Protein AF-A0A7X9DFN6-F1 (afdb_monomer)

Secondary structure (DSSP, 8-state):
-PPPPP--HHHHHHHHHHHHT-SS-----------TTSSHHHHHHHHHHHTT-EEEEE-GGG--HHHHH-EEEEETTTTEEEEEPPTTSPPSSPPTT-S-EEEEE-

Sequence (106 aa):
MKRPVEVSTIELIEILDRYLQTEGAINYAIKIVGYPGVGKSAIVEQVAKKHNYYYIDTRLAFKENVDLGGYPVPDNNLKRMIYFRPRFIPPETVPEGYNGILWFLD

Foldseek 3Di:
DDDDDDDDLVVVLVVLLCVLPDPDPDDDDDDDDDDPPPCPVVSLVVSCVVQQAAEQEAACVPDDPVLQQADWDADPVVRDIDGDHHPSPDDPDGDPPGSYHDRHYD

Mean predicted aligned error: 4.92 Å

pLDDT: mean 90.51, std 6.52, range [65.75, 97.81]

Radius of gyration: 17.15 Å; Cα contacts (8 Å, |Δi|>4): 95; chains: 1; bounding box: 38×37×48 Å

Solvent-accessible surface area (backbone atoms only — not comparable to full-atom values): 7034 Å² total; per-residue (Å²): 131,90,76,84,80,90,70,53,76,67,53,49,50,54,52,51,51,51,64,74,67,49,93,64,101,71,89,83,87,83,86,87,85,76,70,87,89,75,47,66,67,58,52,54,53,50,53,29,58,76,64,41,29,49,70,43,85,36,62,50,85,81,53,55,80,62,58,74,69,23,55,80,41,79,36,82,89,77,74,43,78,43,60,44,80,42,85,83,53,79,70,97,60,65,57,89,96,39,77,36,72,44,79,46,80,80

Nearest PDB structures (foldseek):
  7pfo-assembly1_3  TM=5.124E-01  e=7.109E-01  Homo sapiens
  7plo-assembly1_3  TM=5.140E-01  e=7.604E-01  Homo sapiens
  8b9d-assembly1_3  TM=4.975E-01  e=7.109E-01  Homo sapiens
  7mi6-assembly1_A  TM=6.913E-01  e=4.377E+00  Saccharomyces cerevisiae
  8rif-assembly1_A  TM=4.132E-01  e=1.218E+00  Saccharomyces cerevisiae

Structure (mmCIF, N/CA/C/O backbone):
data_AF-A0A7X9DFN6-F1
#
_entry.id   AF-A0A7X9DFN6-F1
#
loop_
_atom_site.group_PDB
_atom_site.id
_atom_site.type_symbol
_atom_site.label_atom_id
_atom_site.label_alt_id
_atom_site.label_comp_id
_atom_site.label_asym_id
_atom_site.label_entity_id
_atom_site.label_seq_id
_atom_site.pdbx_PDB_ins_code
_atom_site.Cartn_x
_atom_site.Cartn_y
_atom_site.Cartn_z
_atom_site.occupancy
_atom_site.B_iso_or_equiv
_atom_site.auth_seq_id
_atom_site.auth_comp_id
_atom_site.auth_asym_id
_atom_site.auth_atom_id
_atom_site.pdbx_PDB_model_num
ATOM 1 N N . MET A 1 1 ? -0.335 26.410 3.318 1.00 65.75 1 MET A N 1
ATOM 2 C CA . MET A 1 1 ? 0.037 25.067 3.822 1.00 65.75 1 MET A CA 1
ATOM 3 C C . MET A 1 1 ? -1.247 24.321 4.171 1.00 65.75 1 MET A C 1
ATOM 5 O O . MET A 1 1 ? -2.068 24.912 4.864 1.00 65.75 1 MET A O 1
ATOM 9 N N . LYS A 1 2 ? -1.480 23.098 3.664 1.00 79.38 2 LYS A N 1
ATOM 10 C CA . LYS A 1 2 ? -2.645 22.296 4.092 1.00 79.38 2 LYS A CA 1
ATOM 11 C C . LYS A 1 2 ? -2.457 21.931 5.568 1.00 79.38 2 LYS A C 1
ATOM 13 O O . LYS A 1 2 ? -1.382 21.461 5.931 1.00 79.38 2 LYS A O 1
ATOM 18 N N . ARG A 1 3 ? -3.460 22.194 6.408 1.00 84.06 3 ARG A N 1
ATOM 19 C CA . ARG A 1 3 ? -3.437 21.795 7.821 1.00 84.06 3 ARG A CA 1
ATOM 20 C C . ARG A 1 3 ? -3.908 20.341 7.926 1.00 84.06 3 ARG A C 1
ATOM 22 O O . ARG A 1 3 ? -4.912 20.022 7.287 1.00 84.06 3 ARG A O 1
ATOM 29 N N . PRO A 1 4 ? -3.194 19.467 8.652 1.00 85.12 4 PRO A N 1
ATOM 30 C CA . PRO A 1 4 ? -3.694 18.128 8.930 1.00 85.12 4 PRO A CA 1
ATOM 31 C C . PRO A 1 4 ? -4.980 18.224 9.759 1.00 85.12 4 PRO A C 1
ATOM 33 O O . PRO A 1 4 ? -5.135 19.142 10.564 1.00 85.12 4 PRO A O 1
ATOM 36 N N . VAL A 1 5 ? -5.896 17.288 9.531 1.00 90.19 5 VAL A N 1
ATOM 37 C CA . VAL A 1 5 ? -7.073 17.095 10.382 1.00 90.19 5 VAL A CA 1
ATOM 38 C C . VAL A 1 5 ? -6.679 16.073 11.439 1.00 90.19 5 VAL A C 1
ATOM 40 O O . VAL A 1 5 ? -6.202 14.993 11.087 1.00 90.19 5 VAL A O 1
ATOM 43 N N . GLU A 1 6 ? -6.811 16.434 12.713 1.00 92.31 6 GLU A N 1
ATOM 44 C CA . GLU A 1 6 ? -6.594 15.493 13.810 1.00 92.31 6 GLU A CA 1
ATOM 45 C C . GLU A 1 6 ? -7.738 14.486 13.841 1.00 92.31 6 GLU A C 1
ATOM 47 O O . GLU A 1 6 ? -8.905 14.862 13.758 1.00 92.31 6 GLU A O 1
ATOM 52 N N . VAL A 1 7 ? -7.380 13.207 13.920 1.00 92.81 7 VAL A N 1
ATOM 53 C CA . VAL A 1 7 ? -8.326 12.095 13.940 1.00 92.81 7 VAL A CA 1
ATOM 54 C C . VAL A 1 7 ? -7.852 11.051 14.939 1.00 92.81 7 VAL A C 1
ATOM 56 O O . VAL A 1 7 ? -6.654 10.803 15.097 1.00 92.81 7 VAL A O 1
ATOM 59 N N . SER A 1 8 ? -8.804 10.421 15.605 1.00 93.19 8 SER A N 1
ATOM 60 C CA . SER A 1 8 ? -8.605 9.213 16.389 1.00 93.19 8 SER A CA 1
ATOM 61 C C . SER A 1 8 ? -8.354 7.997 15.491 1.00 93.19 8 SER A C 1
ATOM 63 O O . SER A 1 8 ? -8.585 8.006 14.280 1.00 93.19 8 SER A O 1
ATOM 65 N N . THR A 1 9 ? -7.914 6.896 16.101 1.00 91.50 9 THR A N 1
ATOM 66 C CA . THR A 1 9 ? -7.774 5.594 15.432 1.00 91.50 9 THR A CA 1
ATOM 67 C C . THR A 1 9 ? -9.085 5.123 14.799 1.00 91.50 9 THR A C 1
ATOM 69 O O . THR A 1 9 ? -9.073 4.578 13.698 1.00 91.50 9 THR A O 1
ATOM 72 N N . ILE A 1 10 ? -10.210 5.343 15.485 1.00 94.00 10 ILE A N 1
ATOM 73 C CA . ILE A 1 10 ? -11.540 4.932 15.020 1.00 94.00 10 ILE A CA 1
ATOM 74 C C . ILE A 1 10 ? -11.927 5.749 13.788 1.00 94.00 10 ILE A C 1
ATOM 76 O O . ILE A 1 10 ? -12.292 5.181 12.763 1.00 94.00 10 ILE A O 1
ATOM 80 N N . GLU A 1 11 ? -11.749 7.067 13.847 1.00 95.31 11 GLU A N 1
ATOM 81 C CA . GLU A 1 11 ? -12.025 7.951 12.713 1.00 95.31 11 GLU A CA 1
ATOM 82 C C . GLU A 1 11 ? -11.130 7.636 11.511 1.00 95.31 11 GLU A C 1
ATOM 84 O O . GLU A 1 11 ? -11.605 7.665 10.380 1.00 95.31 11 GLU A O 1
ATOM 89 N N . LEU A 1 12 ? -9.858 7.270 11.722 1.00 94.38 12 LEU A N 1
ATOM 90 C CA . LEU A 1 12 ? -8.991 6.823 10.629 1.00 94.38 12 LEU A CA 1
ATOM 91 C C . LEU A 1 12 ? -9.553 5.573 9.935 1.00 94.38 12 LEU A C 1
ATOM 93 O O . LEU A 1 12 ? -9.574 5.529 8.706 1.00 94.38 12 LEU A O 1
ATOM 97 N N . ILE A 1 13 ? -10.026 4.582 10.697 1.00 95.69 13 ILE A N 1
ATOM 98 C CA . ILE A 1 13 ? -10.662 3.378 10.139 1.00 95.69 13 ILE A CA 1
ATOM 99 C C . ILE A 1 13 ? -11.901 3.762 9.329 1.00 95.69 13 ILE A C 1
ATOM 101 O O . ILE A 1 13 ? -12.026 3.339 8.184 1.00 95.69 13 ILE A O 1
ATOM 105 N N . GLU A 1 14 ? -12.780 4.599 9.882 1.00 95.50 14 GLU A N 1
ATOM 106 C CA . GLU A 1 14 ? -13.993 5.041 9.187 1.00 95.50 14 GLU A CA 1
ATOM 107 C C . GLU A 1 14 ? -13.688 5.812 7.902 1.00 95.50 14 GLU A C 1
ATOM 109 O O . GLU A 1 14 ? -14.380 5.652 6.897 1.00 95.50 14 GLU A O 1
ATOM 114 N N . ILE A 1 15 ? -12.661 6.664 7.923 1.00 94.25 15 ILE A N 1
ATOM 115 C CA . ILE A 1 15 ? -12.214 7.408 6.747 1.00 94.25 15 ILE A CA 1
ATOM 116 C C . ILE A 1 15 ? -11.759 6.426 5.668 1.00 94.25 15 ILE A C 1
ATOM 118 O O . ILE A 1 15 ? -12.224 6.517 4.533 1.00 94.25 15 ILE A O 1
ATOM 122 N N . LEU A 1 16 ? -10.878 5.482 6.011 1.00 94.62 16 LEU A N 1
ATOM 123 C CA . LEU A 1 16 ? -10.375 4.491 5.060 1.00 94.62 16 LEU A CA 1
ATOM 124 C C . LEU A 1 16 ? -11.504 3.601 4.521 1.00 94.62 16 LEU A C 1
ATOM 126 O O . LEU A 1 16 ? -11.572 3.400 3.312 1.00 94.62 16 LEU A O 1
ATOM 130 N N . ASP A 1 17 ? -12.419 3.141 5.381 1.00 94.75 17 ASP A N 1
ATOM 131 C CA . ASP A 1 17 ? -13.605 2.374 4.980 1.00 94.75 17 ASP A CA 1
ATOM 132 C C . ASP A 1 17 ? -14.408 3.126 3.905 1.00 94.75 17 ASP A C 1
ATOM 134 O O . ASP A 1 17 ? -14.697 2.566 2.849 1.00 94.75 17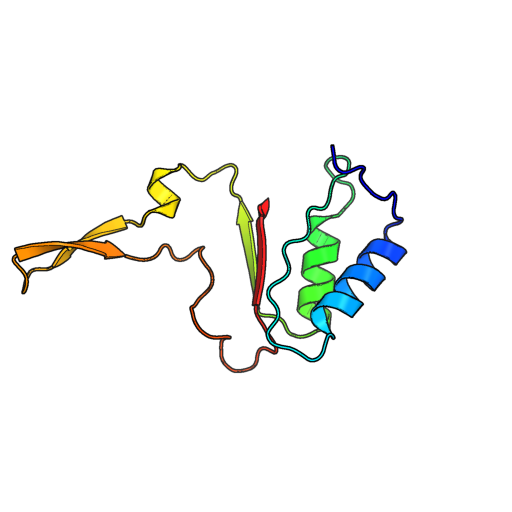 ASP A O 1
ATOM 138 N N . ARG A 1 18 ? -14.707 4.415 4.123 1.00 92.06 18 ARG A N 1
ATO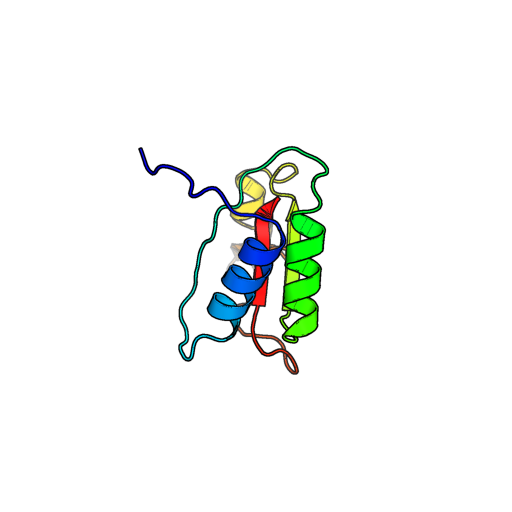M 139 C CA . ARG A 1 18 ? -15.459 5.234 3.155 1.00 92.06 18 ARG A CA 1
ATOM 140 C C . ARG A 1 18 ? -14.734 5.367 1.818 1.00 92.06 18 ARG A C 1
ATOM 142 O O . ARG A 1 18 ? -15.373 5.280 0.772 1.00 92.06 18 ARG A O 1
ATOM 149 N N . TYR A 1 19 ? -13.416 5.569 1.837 1.00 91.12 19 TYR A N 1
ATOM 150 C CA . TYR A 1 19 ? -12.640 5.688 0.601 1.00 91.12 19 TYR A CA 1
ATOM 151 C C . TYR A 1 19 ? -12.629 4.390 -0.209 1.00 91.12 19 TYR A C 1
ATOM 153 O O . TYR A 1 19 ? -12.734 4.450 -1.430 1.00 91.12 19 TYR A O 1
ATOM 161 N N . LEU A 1 20 ? -12.537 3.229 0.447 1.00 90.62 20 LEU A N 1
ATOM 162 C CA . LEU A 1 20 ? -12.554 1.942 -0.254 1.00 90.62 20 LEU A CA 1
ATOM 163 C C . LEU A 1 20 ? -13.957 1.551 -0.738 1.00 90.62 20 LEU A C 1
ATOM 165 O O . LEU A 1 20 ? -14.088 0.869 -1.742 1.00 90.62 20 LEU A O 1
ATOM 169 N N . GLN A 1 21 ? -15.014 2.000 -0.065 1.00 87.62 21 GLN A N 1
ATOM 170 C CA . GLN A 1 21 ? -16.399 1.679 -0.428 1.00 87.62 21 GLN A CA 1
ATOM 171 C C . GLN A 1 21 ? -17.033 2.650 -1.436 1.00 87.62 21 GLN A C 1
ATOM 173 O O . GLN A 1 21 ? -18.200 2.486 -1.788 1.00 87.62 21 G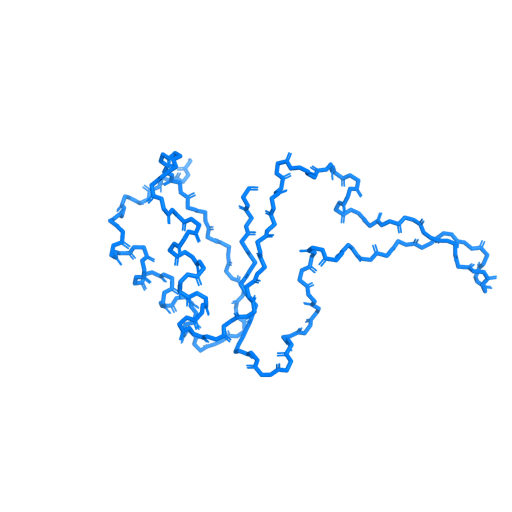LN A O 1
ATOM 178 N N . THR A 1 22 ? -16.315 3.685 -1.876 1.00 85.62 22 THR A N 1
ATOM 179 C CA . THR A 1 22 ? -16.877 4.686 -2.791 1.00 85.62 22 THR A CA 1
ATOM 180 C C . THR A 1 22 ? -17.135 4.068 -4.169 1.00 85.62 22 THR A C 1
ATOM 182 O O . THR A 1 22 ? -16.228 3.520 -4.792 1.00 85.62 22 THR A O 1
ATOM 185 N N . GLU A 1 23 ? -18.364 4.197 -4.676 1.00 67.38 23 GLU A N 1
ATOM 186 C CA . GLU A 1 23 ? -18.721 3.764 -6.029 1.00 67.38 23 GLU A CA 1
ATOM 187 C C . GLU A 1 23 ? -18.068 4.688 -7.073 1.00 67.38 23 GLU A C 1
ATOM 189 O O . GLU A 1 23 ? -18.538 5.791 -7.353 1.00 67.38 23 GLU A O 1
ATOM 194 N N . GLY A 1 24 ? -16.937 4.256 -7.631 1.00 68.00 24 GLY A N 1
ATOM 195 C CA . GLY A 1 24 ? -16.242 4.962 -8.705 1.00 68.00 24 GLY A CA 1
ATOM 196 C C . GLY A 1 24 ? -14.787 4.525 -8.855 1.00 68.00 24 GLY A C 1
ATOM 197 O O . GLY A 1 24 ? -14.109 4.220 -7.880 1.00 68.00 24 GLY A O 1
ATOM 198 N N . ALA A 1 25 ? -14.272 4.536 -10.087 1.00 67.12 25 ALA A N 1
ATOM 199 C CA . ALA A 1 25 ? -12.858 4.281 -10.376 1.00 67.12 25 ALA A CA 1
ATOM 200 C C . ALA A 1 25 ? -11.999 5.522 -10.055 1.00 67.12 25 ALA A C 1
ATOM 202 O O . ALA A 1 25 ? -11.380 6.114 -10.940 1.00 67.12 25 ALA A O 1
ATOM 203 N N . ILE A 1 26 ? -12.018 5.970 -8.797 1.00 73.94 26 ILE A N 1
ATOM 204 C CA . ILE A 1 26 ? -11.262 7.140 -8.344 1.00 73.94 26 ILE A CA 1
ATOM 205 C C . ILE A 1 26 ? -10.041 6.676 -7.552 1.00 73.94 26 ILE A C 1
ATOM 207 O O . ILE A 1 26 ? -10.150 5.949 -6.569 1.00 73.94 26 ILE A O 1
ATOM 211 N N . ASN A 1 27 ? -8.866 7.148 -7.968 1.00 81.00 27 ASN A N 1
ATOM 212 C CA . ASN A 1 27 ? -7.615 6.918 -7.255 1.00 81.00 27 ASN A CA 1
ATOM 213 C C . ASN A 1 27 ? -7.409 8.019 -6.208 1.00 81.00 27 ASN A C 1
ATOM 215 O O . ASN A 1 27 ? -7.220 9.186 -6.558 1.00 81.00 27 ASN A O 1
ATOM 219 N N . TYR A 1 28 ? -7.417 7.650 -4.927 1.00 86.38 28 TYR A N 1
ATOM 220 C CA . TYR A 1 28 ? -7.172 8.572 -3.819 1.00 86.38 28 TYR A CA 1
ATOM 221 C C . TYR A 1 28 ? -5.747 8.437 -3.282 1.00 86.38 28 TYR A C 1
ATOM 223 O O . TYR A 1 28 ? -5.251 7.334 -3.070 1.00 86.38 28 TYR A O 1
ATOM 231 N N . ALA A 1 29 ? -5.108 9.574 -3.000 1.00 90.62 29 ALA A N 1
ATOM 232 C CA . ALA A 1 29 ? -3.847 9.632 -2.268 1.00 90.62 29 ALA A CA 1
ATOM 233 C C . ALA A 1 29 ? -4.091 10.255 -0.888 1.00 90.62 29 ALA A C 1
ATOM 235 O O . ALA A 1 29 ? -4.388 11.448 -0.777 1.00 90.62 29 ALA A O 1
ATOM 236 N N . ILE A 1 30 ? -3.965 9.447 0.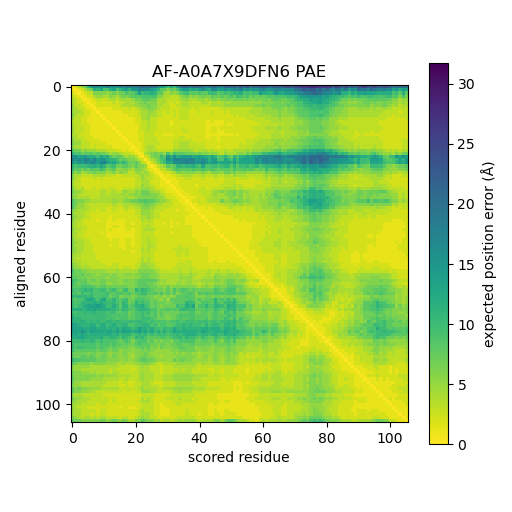166 1.00 91.31 30 ILE A N 1
ATOM 237 C CA . ILE A 1 30 ? -4.176 9.867 1.555 1.00 91.31 30 ILE A CA 1
ATOM 238 C C . ILE A 1 30 ? -2.826 9.890 2.264 1.00 91.31 30 ILE A C 1
ATOM 240 O O . ILE A 1 30 ? -2.116 8.889 2.301 1.00 91.31 30 ILE A O 1
ATOM 244 N N . LYS A 1 31 ? -2.479 11.034 2.860 1.00 93.12 31 LYS A N 1
ATOM 245 C CA . LYS A 1 31 ? -1.288 11.159 3.702 1.00 93.12 31 LYS A CA 1
ATOM 246 C C . LYS A 1 31 ? -1.687 11.046 5.169 1.00 93.12 31 LYS A C 1
ATOM 248 O O . LYS A 1 31 ? -2.352 11.937 5.691 1.00 93.12 31 LYS A O 1
ATOM 253 N N . ILE A 1 32 ? -1.233 9.986 5.829 1.00 92.69 32 ILE A N 1
ATOM 254 C CA . ILE A 1 32 ? -1.445 9.761 7.262 1.00 92.69 32 ILE A CA 1
ATOM 255 C C . ILE A 1 32 ? -0.188 10.224 8.006 1.00 92.69 32 ILE A C 1
ATOM 257 O O . ILE A 1 32 ? 0.919 9.791 7.692 1.0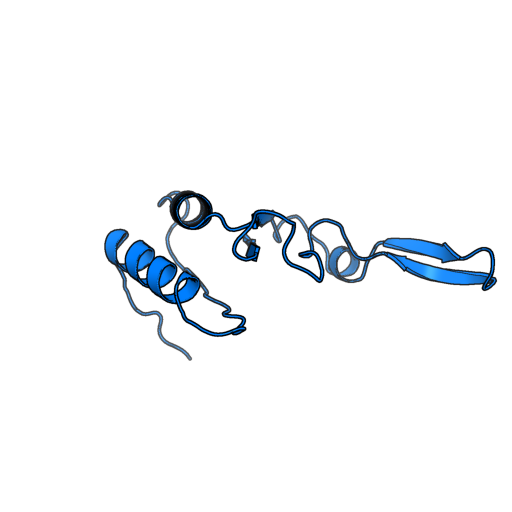0 92.69 32 ILE A O 1
ATOM 261 N N . VAL A 1 33 ? -0.340 11.113 8.988 1.00 91.25 33 VAL A N 1
ATOM 262 C CA . VAL A 1 33 ? 0.771 11.636 9.799 1.00 91.25 33 VAL A CA 1
ATOM 263 C C . VAL A 1 33 ? 0.505 11.313 11.263 1.00 91.25 33 VAL A C 1
ATOM 265 O O . VAL A 1 33 ? -0.603 11.493 11.748 1.00 91.25 33 VAL A O 1
ATOM 268 N N . GLY A 1 34 ? 1.522 10.829 11.969 1.00 89.62 34 GLY A N 1
ATOM 269 C CA . GLY A 1 34 ? 1.441 10.533 13.397 1.00 89.62 34 GLY A CA 1
ATOM 270 C C . GLY A 1 34 ? 2.733 9.900 13.893 1.00 89.62 34 GLY A C 1
ATOM 271 O O . GLY A 1 34 ? 3.550 9.456 13.079 1.00 89.62 34 GLY A O 1
ATOM 272 N N . TYR A 1 35 ? 2.911 9.825 15.211 1.00 90.44 35 TYR A N 1
ATOM 273 C CA . TYR A 1 35 ? 4.132 9.296 15.822 1.00 90.44 35 TYR A CA 1
ATOM 274 C C . TYR A 1 35 ? 4.491 7.883 15.315 1.00 90.44 35 TYR A C 1
ATOM 276 O O . TYR A 1 35 ? 3.600 7.098 14.960 1.00 90.44 35 TYR A O 1
ATOM 284 N N . PRO A 1 36 ? 5.785 7.529 15.238 1.00 89.19 36 PRO A N 1
ATOM 285 C CA . PRO A 1 36 ? 6.204 6.152 14.990 1.00 89.19 36 PRO A CA 1
ATOM 286 C C . PRO A 1 36 ? 5.587 5.188 16.017 1.00 89.19 36 PRO A C 1
ATOM 288 O O . PRO A 1 36 ? 5.398 5.550 17.174 1.00 89.19 36 PRO A O 1
ATOM 291 N N . GLY A 1 37 ? 5.245 3.968 15.596 1.00 88.38 37 GLY A N 1
ATOM 292 C CA . GLY A 1 37 ? 4.735 2.929 16.502 1.00 88.38 37 GLY A CA 1
ATOM 293 C C . GLY A 1 37 ? 3.254 3.021 16.901 1.00 88.38 37 GLY A C 1
ATOM 294 O O . GLY A 1 37 ? 2.756 2.089 17.516 1.00 88.38 37 GLY A O 1
ATOM 295 N N . VAL A 1 38 ? 2.503 4.055 16.498 1.00 89.81 38 VAL A N 1
ATOM 296 C CA . VAL A 1 38 ? 1.060 4.194 16.835 1.00 89.81 38 VAL A CA 1
ATOM 297 C C . VAL A 1 38 ? 0.117 3.248 16.068 1.00 89.81 38 VAL A C 1
ATOM 299 O O . VAL A 1 38 ? -1.097 3.384 16.152 1.00 89.81 38 VAL A O 1
ATOM 302 N N . GLY A 1 39 ? 0.657 2.314 15.277 1.00 91.19 39 GLY A N 1
ATOM 303 C CA . GLY A 1 39 ? -0.137 1.302 14.568 1.00 91.19 39 GLY A CA 1
ATOM 304 C C . GLY A 1 39 ? -0.730 1.724 13.218 1.00 91.19 39 GLY A C 1
ATOM 305 O O . GLY A 1 39 ? -1.583 1.013 12.700 1.00 91.19 39 GLY A O 1
ATOM 306 N N . LYS A 1 40 ? -0.280 2.834 12.609 1.00 92.44 40 LYS A N 1
ATOM 307 C CA . LYS A 1 40 ? -0.798 3.331 11.311 1.00 92.44 40 LYS A CA 1
ATOM 308 C C . LYS A 1 40 ? -0.820 2.248 10.223 1.00 92.44 40 LYS A C 1
ATOM 310 O O . LYS A 1 40 ? -1.871 1.993 9.648 1.00 92.44 40 LYS A O 1
ATOM 315 N N . SER A 1 41 ? 0.314 1.590 9.980 1.00 93.69 41 SER A N 1
ATOM 316 C CA . SER A 1 41 ? 0.440 0.562 8.937 1.00 93.69 41 SER A CA 1
ATOM 317 C C . SER A 1 41 ? -0.446 -0.654 9.231 1.00 93.69 41 SER A C 1
ATOM 319 O O . SER A 1 41 ? -1.094 -1.175 8.331 1.00 93.69 41 SER A O 1
ATOM 321 N N . ALA A 1 42 ? -0.564 -1.043 10.508 1.00 95.44 42 ALA A N 1
ATOM 322 C CA . ALA A 1 42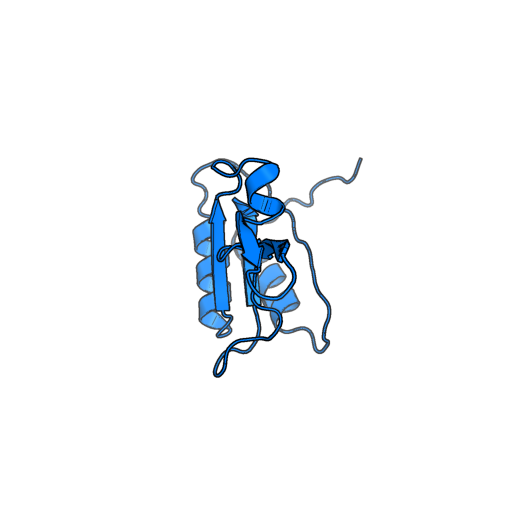 ? -1.438 -2.138 10.932 1.00 95.44 42 ALA A CA 1
ATOM 323 C C . ALA A 1 42 ? -2.925 -1.829 10.679 1.00 95.44 42 ALA A C 1
ATOM 325 O O . ALA A 1 42 ? -3.663 -2.699 10.223 1.00 95.44 42 ALA A O 1
ATOM 326 N N . ILE A 1 43 ? -3.357 -0.585 10.918 1.00 95.94 43 ILE A N 1
ATOM 327 C CA . ILE A 1 43 ? -4.725 -0.131 10.623 1.00 95.94 43 ILE A CA 1
ATOM 328 C C . ILE A 1 43 ? -5.002 -0.202 9.118 1.00 95.94 43 ILE A C 1
ATOM 330 O O . ILE A 1 43 ? -6.035 -0.729 8.710 1.00 95.94 43 ILE A O 1
ATOM 334 N N . VAL A 1 44 ? -4.081 0.295 8.286 1.00 96.44 44 VAL A N 1
ATOM 335 C CA . VAL A 1 44 ? -4.242 0.275 6.824 1.00 96.44 44 VAL A CA 1
ATOM 336 C C . VAL A 1 44 ? -4.322 -1.163 6.302 1.00 96.44 44 VAL A C 1
ATOM 338 O O . VAL A 1 44 ? -5.227 -1.480 5.530 1.00 96.44 44 VAL A O 1
ATOM 341 N N . GLU A 1 45 ? -3.435 -2.052 6.758 1.00 97.38 45 GLU A N 1
ATOM 342 C CA . GLU A 1 45 ? -3.458 -3.471 6.388 1.00 97.38 45 GLU A CA 1
ATOM 343 C C . GLU A 1 45 ? -4.765 -4.158 6.826 1.00 97.38 45 GLU A C 1
ATOM 345 O O . GLU A 1 45 ? -5.359 -4.920 6.060 1.00 97.38 45 GLU A O 1
ATOM 350 N N . GLN A 1 46 ? -5.243 -3.876 8.043 1.00 97.50 46 GLN A N 1
ATOM 351 C CA . GLN A 1 46 ? -6.502 -4.420 8.554 1.00 97.50 46 GLN A CA 1
ATOM 352 C C . GLN A 1 46 ? -7.691 -4.005 7.679 1.00 97.50 46 GLN A C 1
ATOM 354 O O . GLN A 1 46 ? -8.517 -4.850 7.328 1.00 97.50 46 GLN A O 1
ATOM 359 N N . VAL A 1 47 ? -7.779 -2.724 7.317 1.00 97.06 47 VAL A N 1
ATOM 360 C CA . VAL A 1 47 ? -8.858 -2.210 6.464 1.00 97.06 47 VAL A CA 1
ATOM 361 C C . VAL A 1 47 ? -8.765 -2.808 5.055 1.00 97.06 47 VAL A C 1
ATOM 363 O O . VAL A 1 47 ? -9.780 -3.242 4.513 1.00 97.06 47 VAL A O 1
ATOM 366 N N . ALA A 1 48 ? -7.560 -2.943 4.490 1.00 96.94 48 ALA A N 1
ATOM 367 C CA . ALA A 1 48 ? -7.368 -3.595 3.193 1.00 96.94 48 ALA A CA 1
ATOM 368 C C . ALA A 1 48 ? -7.888 -5.043 3.191 1.00 96.94 48 ALA A C 1
ATOM 370 O O . ALA A 1 48 ? -8.633 -5.436 2.292 1.00 96.94 48 ALA A O 1
ATOM 371 N N . LYS A 1 49 ? -7.548 -5.824 4.227 1.00 97.81 49 LYS A N 1
ATOM 372 C CA . LYS A 1 49 ? -8.019 -7.210 4.391 1.00 97.81 49 LYS A CA 1
ATOM 373 C C . LYS A 1 49 ? -9.534 -7.282 4.559 1.00 97.81 49 LYS A C 1
ATOM 375 O O . LYS A 1 49 ? -10.171 -8.111 3.917 1.00 97.81 49 LYS A O 1
ATOM 380 N N . LYS A 1 50 ? -10.113 -6.398 5.380 1.00 97.56 50 LYS A N 1
ATOM 381 C CA . LYS A 1 50 ? -11.564 -6.316 5.621 1.00 97.56 50 LYS A CA 1
ATOM 382 C C . LYS A 1 50 ? -12.361 -6.153 4.322 1.00 97.56 50 LYS A C 1
ATOM 384 O O . LYS A 1 50 ? -13.408 -6.776 4.187 1.00 97.56 50 LYS A O 1
ATOM 389 N N . HIS A 1 51 ? -11.865 -5.350 3.379 1.00 96.00 51 HIS A N 1
ATOM 390 C CA . HIS A 1 51 ? -12.543 -5.083 2.101 1.00 96.00 51 HIS A CA 1
ATOM 391 C C . HIS A 1 51 ? -12.035 -5.929 0.934 1.00 96.00 51 HIS A C 1
ATOM 393 O O . HIS A 1 51 ? -12.443 -5.693 -0.200 1.00 96.00 51 HIS A O 1
ATOM 399 N N . ASN A 1 52 ? -11.164 -6.911 1.186 1.00 96.75 52 ASN A N 1
ATOM 400 C CA . ASN A 1 52 ? -10.568 -7.767 0.159 1.00 96.75 52 ASN A CA 1
ATOM 401 C C . ASN A 1 52 ? -9.847 -6.968 -0.952 1.00 96.75 52 ASN A C 1
ATOM 403 O O . ASN A 1 52 ? -10.058 -7.177 -2.148 1.00 96.75 52 ASN A O 1
ATOM 407 N N . TYR A 1 53 ? -9.002 -6.017 -0.546 1.00 96.12 53 TYR A N 1
ATOM 408 C CA . TYR A 1 53 ? -8.118 -5.260 -1.436 1.00 96.12 53 TYR A CA 1
ATOM 409 C C . TYR A 1 53 ? -6.741 -5.918 -1.521 1.00 96.12 53 TYR A C 1
ATOM 411 O O . TYR A 1 53 ? -6.211 -6.421 -0.528 1.00 96.12 53 TYR A O 1
ATOM 419 N N . TYR A 1 54 ? -6.132 -5.869 -2.705 1.00 96.06 54 TYR A N 1
ATOM 420 C CA . TYR A 1 54 ? -4.757 -6.299 -2.914 1.00 96.06 54 TYR A CA 1
ATOM 421 C C . TYR A 1 54 ? -3.814 -5.300 -2.237 1.00 96.06 54 TYR A C 1
ATOM 423 O O . TYR A 1 54 ? -3.553 -4.213 -2.759 1.00 96.06 54 TYR A O 1
ATOM 431 N N . TYR A 1 55 ? -3.369 -5.647 -1.031 1.00 96.50 55 TYR A N 1
ATOM 432 C CA . TYR A 1 55 ? -2.526 -4.800 -0.197 1.00 96.50 55 TYR A CA 1
ATOM 433 C C . TYR A 1 55 ? -1.055 -4.915 -0.601 1.00 96.50 55 TYR A C 1
ATOM 435 O O . TYR A 1 55 ? -0.480 -6.005 -0.578 1.00 96.50 55 TYR A O 1
ATOM 443 N N . ILE A 1 56 ? -0.441 -3.783 -0.941 1.00 95.62 56 ILE A N 1
ATOM 444 C CA . ILE A 1 56 ? 0.981 -3.682 -1.271 1.00 95.62 56 ILE A CA 1
ATOM 445 C C . ILE A 1 56 ? 1.617 -2.701 -0.292 1.00 95.62 56 ILE A C 1
ATOM 447 O O . ILE A 1 56 ? 1.343 -1.506 -0.359 1.00 95.62 56 ILE A O 1
ATOM 451 N N . ASP A 1 57 ? 2.496 -3.196 0.575 1.00 94.25 57 ASP A N 1
ATOM 452 C CA . ASP A 1 57 ? 3.334 -2.369 1.446 1.00 94.25 57 ASP A CA 1
ATOM 453 C C . ASP A 1 57 ? 4.682 -2.107 0.760 1.00 94.25 57 ASP A C 1
ATOM 455 O O . ASP A 1 57 ? 5.463 -3.028 0.497 1.00 94.25 57 ASP A O 1
ATOM 459 N N . THR A 1 58 ? 4.937 -0.848 0.414 1.00 92.56 58 THR A N 1
ATOM 460 C CA . THR A 1 58 ? 6.198 -0.397 -0.172 1.00 92.56 58 THR A CA 1
ATOM 461 C C . THR A 1 58 ? 6.906 0.538 0.785 1.00 92.56 58 THR A C 1
ATOM 463 O O . THR A 1 58 ? 6.494 1.676 0.983 1.00 92.56 58 THR A O 1
ATOM 466 N N . ARG A 1 59 ? 8.051 0.077 1.280 1.00 90.56 59 ARG A N 1
ATOM 467 C CA . ARG A 1 59 ? 8.965 0.885 2.082 1.00 90.56 59 ARG A CA 1
ATOM 468 C C . ARG A 1 59 ? 9.803 1.779 1.170 1.00 90.56 59 ARG A C 1
ATOM 470 O O . ARG A 1 59 ? 10.864 1.362 0.696 1.00 90.56 59 ARG A O 1
ATOM 477 N N . LEU A 1 60 ? 9.299 2.975 0.883 1.00 86.56 60 LEU A N 1
ATOM 478 C CA . LEU A 1 60 ? 9.942 3.978 0.035 1.00 86.56 60 LEU A CA 1
ATOM 479 C C . LEU A 1 60 ? 11.286 4.430 0.596 1.00 86.56 60 LEU A C 1
ATOM 481 O O . LEU A 1 60 ? 12.184 4.733 -0.180 1.00 86.56 60 LEU A O 1
ATOM 485 N N . ALA A 1 61 ? 11.458 4.415 1.919 1.00 87.31 61 ALA A N 1
ATOM 486 C CA . ALA A 1 61 ? 12.730 4.766 2.552 1.00 87.31 61 ALA A CA 1
ATOM 487 C C . ALA A 1 61 ? 13.919 3.888 2.100 1.00 87.31 61 ALA A C 1
ATOM 489 O O . ALA A 1 61 ? 15.067 4.296 2.244 1.00 87.31 61 ALA A O 1
ATOM 490 N N . PHE A 1 62 ? 13.658 2.695 1.551 1.00 87.94 62 PHE A N 1
ATOM 491 C CA . PHE A 1 62 ? 14.678 1.799 0.991 1.00 87.94 62 PHE A CA 1
ATOM 492 C C . PHE A 1 62 ? 14.733 1.836 -0.545 1.00 87.94 62 PHE A C 1
ATOM 494 O O . PHE A 1 62 ? 15.197 0.869 -1.155 1.00 87.94 62 PHE A O 1
ATOM 501 N N . LYS A 1 63 ? 14.178 2.874 -1.180 1.00 88.06 63 LYS A N 1
ATOM 502 C CA . LYS A 1 63 ? 14.129 3.022 -2.638 1.00 88.06 63 LYS A CA 1
ATOM 503 C C . LYS A 1 63 ? 14.870 4.270 -3.073 1.00 88.06 63 LYS A C 1
ATOM 505 O O . LYS A 1 63 ?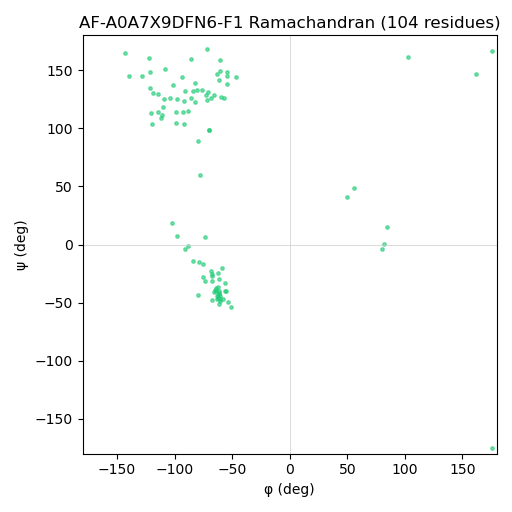 14.611 5.364 -2.584 1.00 88.06 63 LYS A O 1
ATOM 510 N N . GLU A 1 64 ? 15.739 4.094 -4.055 1.00 87.12 64 GLU A N 1
ATOM 511 C CA . GLU A 1 64 ? 16.396 5.190 -4.747 1.00 87.12 64 GLU A CA 1
ATOM 512 C C . GLU A 1 64 ? 15.514 5.705 -5.891 1.00 87.12 64 GLU A C 1
ATOM 514 O O . GLU A 1 64 ? 14.659 4.993 -6.421 1.00 87.12 64 GLU A O 1
ATOM 519 N N . ASN A 1 65 ? 15.753 6.936 -6.350 1.00 82.19 65 ASN A N 1
ATOM 520 C CA . ASN A 1 65 ? 15.006 7.504 -7.483 1.00 82.19 65 ASN A CA 1
ATOM 521 C C . ASN A 1 65 ? 15.100 6.632 -8.748 1.00 82.19 65 ASN A C 1
ATOM 523 O O . ASN A 1 65 ? 14.150 6.555 -9.526 1.00 82.19 65 ASN A O 1
ATOM 527 N N . VAL A 1 66 ? 16.236 5.956 -8.944 1.00 81.75 66 VAL A N 1
ATOM 528 C CA . VAL A 1 66 ? 16.438 5.034 -10.069 1.00 81.75 66 VAL A CA 1
ATOM 529 C C . VAL A 1 66 ? 15.547 3.792 -9.967 1.00 81.75 66 VAL A C 1
ATOM 531 O O . VAL A 1 66 ? 15.082 3.301 -10.994 1.00 81.75 66 VAL A O 1
ATOM 534 N N . ASP A 1 67 ? 15.219 3.338 -8.753 1.00 83.94 67 ASP A N 1
ATOM 535 C CA . ASP A 1 67 ? 14.365 2.165 -8.542 1.00 83.94 67 ASP A CA 1
ATOM 536 C C . ASP A 1 67 ? 12.926 2.417 -8.996 1.00 83.94 67 ASP A C 1
ATOM 538 O O . ASP A 1 67 ? 12.228 1.473 -9.353 1.00 83.94 67 ASP A O 1
ATOM 542 N N . LEU A 1 68 ? 12.475 3.677 -9.009 1.00 82.31 68 LEU A N 1
ATOM 543 C CA . LEU A 1 68 ? 11.157 4.064 -9.524 1.00 82.31 68 LEU A CA 1
ATOM 544 C C . LEU A 1 68 ? 11.098 4.011 -11.057 1.00 82.31 68 LEU A C 1
ATOM 546 O O . LEU A 1 68 ? 10.043 3.721 -11.619 1.00 82.31 68 LEU A O 1
ATOM 550 N N . GLY A 1 69 ? 12.224 4.282 -11.727 1.00 82.81 69 GLY A N 1
ATOM 551 C CA . GLY A 1 69 ? 12.322 4.330 -13.189 1.00 82.81 69 GLY A CA 1
ATOM 552 C C . GLY A 1 69 ? 12.317 2.959 -13.869 1.00 82.81 69 GLY A C 1
ATOM 553 O O . GLY A 1 69 ? 12.048 2.874 -15.066 1.00 82.81 69 GLY A O 1
ATOM 554 N N . GLY A 1 70 ? 12.571 1.887 -13.116 1.00 83.88 70 GLY A N 1
ATOM 555 C CA . GLY A 1 70 ? 12.633 0.524 -13.638 1.00 83.88 70 GLY A CA 1
ATOM 556 C C . GLY A 1 70 ? 14.052 -0.003 -13.807 1.00 83.88 70 GLY A C 1
ATOM 557 O O . GLY A 1 70 ? 15.026 0.747 -13.851 1.00 83.88 70 GLY A O 1
ATOM 558 N N . TYR A 1 71 ? 14.170 -1.327 -13.909 1.00 84.31 71 TYR A N 1
ATOM 559 C CA . TYR A 1 71 ? 15.463 -1.973 -14.128 1.00 84.31 71 TYR A CA 1
ATOM 560 C C . TYR A 1 71 ? 15.772 -2.017 -15.633 1.00 84.31 71 TYR A C 1
ATOM 562 O O . TYR A 1 71 ? 14.933 -2.511 -16.399 1.00 84.31 71 TYR A O 1
ATOM 570 N N . PRO A 1 72 ? 16.932 -1.507 -16.085 1.00 88.00 72 PRO A N 1
ATOM 571 C CA . PRO A 1 72 ? 17.285 -1.518 -17.495 1.00 88.00 72 PRO A CA 1
ATOM 572 C C . PRO A 1 72 ? 17.624 -2.945 -17.938 1.00 88.00 72 PRO A C 1
ATOM 574 O O . PRO A 1 72 ? 18.510 -3.593 -17.383 1.00 88.00 72 PRO A O 1
ATOM 577 N N . VAL A 1 73 ? 16.938 -3.427 -18.969 1.00 91.12 73 VAL A N 1
ATOM 578 C CA . VAL A 1 73 ? 17.161 -4.747 -19.567 1.00 91.12 73 VAL A CA 1
ATOM 579 C C . VAL A 1 73 ? 17.355 -4.631 -21.081 1.00 91.12 73 VAL A C 1
ATOM 581 O O . VAL A 1 73 ? 16.737 -3.774 -21.722 1.00 91.12 73 VAL A O 1
ATOM 584 N N . PRO A 1 74 ? 18.219 -5.466 -21.680 1.00 95.19 74 PRO A N 1
ATOM 585 C CA . PRO A 1 74 ? 18.415 -5.462 -23.122 1.00 95.19 74 PRO A CA 1
ATOM 586 C C . PRO A 1 74 ? 17.215 -6.087 -23.843 1.00 95.19 74 PRO A C 1
ATOM 588 O O . PRO A 1 74 ? 16.827 -7.222 -23.565 1.00 95.19 74 PRO A O 1
ATOM 591 N N . ASP A 1 75 ? 16.674 -5.374 -24.830 1.00 95.75 75 ASP A N 1
ATOM 592 C CA . ASP A 1 75 ? 15.785 -5.945 -25.839 1.00 95.75 75 ASP A CA 1
ATOM 593 C C . ASP A 1 75 ? 16.624 -6.401 -27.041 1.00 95.75 75 ASP A C 1
ATOM 595 O O . ASP A 1 75 ? 17.088 -5.602 -27.863 1.00 95.75 75 ASP A O 1
ATOM 599 N N . ASN A 1 76 ? 16.835 -7.715 -27.134 1.00 94.44 76 ASN A N 1
ATOM 600 C CA . ASN A 1 76 ? 17.682 -8.323 -28.159 1.00 94.44 76 ASN A CA 1
ATOM 601 C C . ASN A 1 76 ? 17.113 -8.219 -29.580 1.00 94.44 76 ASN A C 1
ATOM 603 O O . ASN A 1 76 ? 17.900 -8.287 -30.533 1.00 94.44 76 ASN A O 1
ATOM 607 N N . 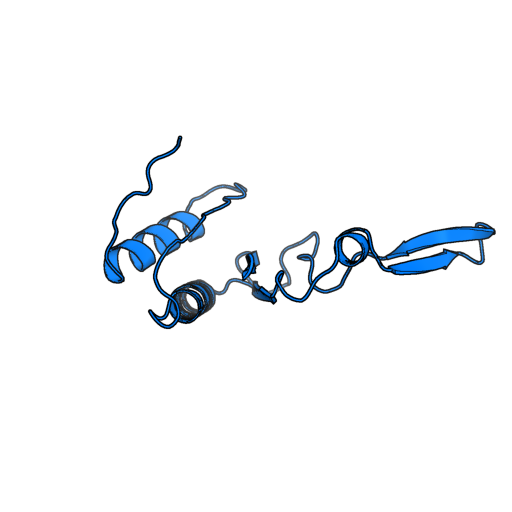ASN A 1 77 ? 15.794 -8.046 -29.717 1.00 94.69 77 ASN A N 1
ATOM 608 C CA . ASN A 1 77 ? 15.114 -7.905 -31.004 1.00 94.69 77 ASN A CA 1
ATOM 609 C C . ASN A 1 77 ? 15.265 -6.478 -31.528 1.00 94.69 77 ASN A C 1
ATOM 611 O O . ASN A 1 77 ? 15.575 -6.268 -32.697 1.00 94.69 77 ASN A O 1
ATOM 615 N N . LEU A 1 78 ? 15.093 -5.497 -30.641 1.00 93.19 78 LEU A N 1
ATOM 616 C CA . LEU A 1 78 ? 15.123 -4.075 -30.983 1.00 93.19 78 LEU A CA 1
ATOM 617 C C . LEU A 1 78 ? 16.522 -3.457 -30.866 1.00 93.19 78 LEU A C 1
ATOM 619 O O . LEU A 1 78 ? 16.689 -2.279 -31.178 1.00 93.19 78 LEU A O 1
ATOM 623 N N . LYS A 1 79 ? 17.514 -4.238 -30.410 1.00 94.12 79 LYS A N 1
ATOM 624 C CA . LYS A 1 79 ? 18.911 -3.823 -30.190 1.00 94.12 79 LYS A CA 1
ATOM 625 C C . LYS A 1 79 ? 19.015 -2.530 -29.368 1.00 94.12 79 LYS A C 1
ATOM 627 O O . LYS A 1 79 ? 19.828 -1.659 -29.664 1.00 94.12 79 LYS A O 1
ATOM 632 N N . ARG A 1 80 ? 18.182 -2.410 -28.329 1.00 93.88 80 ARG A N 1
ATOM 633 C CA . ARG A 1 80 ? 18.106 -1.238 -27.440 1.00 93.88 80 ARG A CA 1
ATOM 634 C C . ARG A 1 80 ? 17.838 -1.646 -25.994 1.00 93.88 80 ARG A C 1
ATOM 636 O O . ARG A 1 80 ? 17.403 -2.764 -25.739 1.00 93.88 80 ARG A O 1
ATOM 643 N N . MET A 1 81 ? 18.053 -0.723 -25.061 1.00 93.25 81 MET A N 1
ATOM 644 C CA . MET A 1 81 ? 17.641 -0.903 -23.666 1.00 93.25 81 MET A CA 1
ATOM 645 C C . MET A 1 81 ? 16.165 -0.541 -23.495 1.00 93.25 81 MET A C 1
ATOM 647 O O . MET A 1 81 ? 15.701 0.460 -24.044 1.00 93.25 81 MET A O 1
ATOM 651 N N . ILE A 1 82 ? 15.443 -1.340 -22.713 1.00 92.00 82 ILE A N 1
ATOM 652 C CA . ILE A 1 82 ? 14.100 -1.026 -22.215 1.00 92.00 82 ILE A CA 1
ATOM 653 C C . ILE A 1 82 ? 14.107 -1.074 -20.687 1.00 92.00 82 ILE A C 1
ATOM 655 O O . ILE A 1 82 ? 14.998 -1.666 -20.081 1.00 92.00 82 ILE A O 1
ATOM 659 N N . TYR A 1 83 ? 13.118 -0.446 -20.059 1.00 90.19 83 TYR A N 1
ATOM 660 C CA . TYR A 1 83 ? 13.004 -0.390 -18.604 1.00 90.19 83 TYR A CA 1
ATOM 661 C C . TYR A 1 83 ? 11.825 -1.243 -18.160 1.00 90.19 83 TYR A C 1
ATOM 663 O O . TYR A 1 83 ? 10.684 -0.990 -18.547 1.00 90.19 83 TYR A O 1
ATOM 671 N N . PHE A 1 84 ? 12.099 -2.271 -17.362 1.00 88.44 84 PHE A N 1
ATOM 672 C CA . PHE A 1 84 ? 11.044 -3.095 -16.784 1.00 88.44 84 PHE A CA 1
ATOM 673 C C . PHE A 1 84 ? 10.434 -2.410 -15.567 1.00 88.44 84 PHE A C 1
ATOM 675 O O . PHE A 1 84 ? 11.152 -1.945 -14.678 1.00 88.44 84 PHE A O 1
ATOM 682 N N . ARG A 1 85 ? 9.096 -2.388 -15.522 1.00 87.81 85 ARG A N 1
ATOM 683 C CA . ARG A 1 85 ? 8.326 -1.854 -14.397 1.00 87.81 85 ARG A CA 1
ATOM 684 C C . ARG A 1 85 ? 8.728 -2.587 -13.105 1.00 87.81 85 ARG A C 1
ATOM 686 O O . ARG A 1 85 ? 8.675 -3.819 -13.075 1.00 87.81 85 ARG A O 1
ATOM 693 N N . PRO A 1 86 ? 9.119 -1.874 -12.036 1.00 88.56 86 PRO A N 1
ATOM 694 C CA . PRO A 1 86 ? 9.465 -2.499 -10.766 1.00 88.56 86 PRO A CA 1
ATOM 695 C C . PRO A 1 86 ? 8.285 -3.258 -10.161 1.00 88.56 86 PRO A C 1
ATOM 697 O O . PRO A 1 86 ? 7.156 -2.775 -10.158 1.00 88.56 86 PRO A O 1
ATOM 700 N N . ARG A 1 87 ? 8.566 -4.413 -9.551 1.00 86.25 87 ARG A N 1
ATOM 701 C CA . 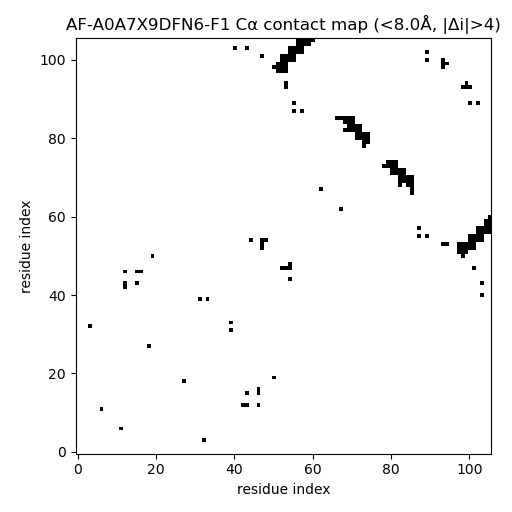ARG A 1 87 ? 7.542 -5.281 -8.944 1.00 86.25 87 ARG A CA 1
ATOM 702 C C . ARG A 1 87 ? 6.768 -4.633 -7.785 1.00 86.25 87 ARG A C 1
ATOM 704 O O . ARG A 1 87 ? 5.666 -5.072 -7.487 1.00 86.25 87 ARG A O 1
ATOM 711 N N . PHE A 1 88 ? 7.346 -3.640 -7.108 1.00 87.19 88 PHE A N 1
ATOM 712 C CA . PHE A 1 88 ? 6.681 -2.950 -5.994 1.00 87.19 88 PHE A CA 1
ATOM 713 C C . PHE A 1 88 ? 5.657 -1.905 -6.461 1.00 87.19 88 PHE A C 1
ATOM 715 O O . PHE A 1 88 ? 4.845 -1.455 -5.658 1.00 87.19 88 PHE A O 1
ATOM 722 N N . ILE A 1 89 ? 5.692 -1.505 -7.738 1.00 91.06 89 ILE A N 1
ATOM 723 C CA . ILE A 1 89 ? 4.653 -0.650 -8.309 1.00 91.06 89 ILE A CA 1
ATOM 724 C C . ILE A 1 89 ? 3.419 -1.528 -8.561 1.00 91.06 89 ILE A C 1
ATOM 726 O O . ILE A 1 89 ? 3.567 -2.599 -9.157 1.00 91.06 89 ILE A O 1
ATOM 730 N N . PRO A 1 90 ? 2.209 -1.085 -8.172 1.00 93.25 90 PRO A N 1
ATOM 731 C CA . PRO A 1 90 ? 0.967 -1.795 -8.433 1.00 93.25 90 PRO A CA 1
ATOM 732 C C . PRO A 1 90 ? 0.840 -2.296 -9.875 1.00 93.25 90 PRO A C 1
ATOM 734 O O . PRO A 1 90 ? 1.272 -1.584 -10.794 1.00 93.25 90 PRO A O 1
ATOM 737 N N . PRO A 1 91 ? 0.235 -3.477 -10.099 1.00 92.88 91 PRO A N 1
ATOM 738 C CA . PRO A 1 91 ? -0.118 -3.918 -11.443 1.00 92.88 91 PRO A CA 1
ATOM 739 C C . PRO A 1 91 ? -1.107 -2.941 -12.093 1.00 92.88 91 PRO A C 1
ATOM 741 O O . PRO A 1 91 ? -1.788 -2.173 -11.414 1.00 92.88 91 PRO A O 1
ATOM 744 N N . GLU A 1 92 ? -1.176 -2.960 -13.423 1.00 91.19 92 GLU A N 1
ATOM 745 C CA . GLU A 1 92 ? -2.077 -2.077 -14.183 1.00 91.19 92 GLU A CA 1
ATOM 746 C C . GLU A 1 92 ? -3.553 -2.415 -13.971 1.00 91.19 92 GLU A C 1
ATOM 748 O O . GLU A 1 92 ? -4.410 -1.540 -14.061 1.00 91.19 92 GLU A O 1
ATOM 753 N N . THR A 1 93 ? -3.841 -3.675 -13.655 1.00 92.88 93 THR A N 1
ATOM 754 C CA . THR A 1 93 ? -5.186 -4.177 -13.394 1.00 92.88 93 THR A CA 1
ATOM 755 C C . THR A 1 93 ? -5.267 -4.765 -11.996 1.00 92.88 93 THR A C 1
ATOM 757 O O . THR A 1 93 ? -4.300 -5.342 -11.491 1.00 92.88 93 THR A O 1
ATOM 760 N N . VAL A 1 94 ? -6.446 -4.660 -11.384 1.00 93.75 94 VAL A N 1
ATOM 761 C CA . VAL A 1 94 ? -6.742 -5.332 -10.116 1.00 93.75 94 VAL A CA 1
ATOM 762 C C . VAL A 1 94 ? -6.587 -6.845 -10.319 1.00 93.75 94 VAL A C 1
ATOM 764 O O . VAL A 1 94 ? -7.169 -7.376 -11.268 1.00 93.75 94 VAL A O 1
ATOM 767 N N . PRO A 1 95 ? -5.786 -7.544 -9.492 1.00 95.81 95 PRO A N 1
ATOM 768 C CA . PRO A 1 95 ? -5.661 -8.993 -9.596 1.00 95.81 95 PRO A CA 1
ATOM 769 C C . PRO A 1 95 ? -7.005 -9.698 -9.384 1.00 95.81 95 PRO A C 1
ATOM 771 O O . PRO A 1 95 ? -7.856 -9.221 -8.632 1.00 95.81 95 PRO A O 1
ATOM 774 N N . GLU A 1 96 ? -7.180 -10.852 -10.030 1.00 96.94 96 GLU A N 1
ATOM 775 C CA . GLU A 1 96 ? -8.399 -11.653 -9.905 1.00 96.94 96 GLU A CA 1
ATOM 776 C C . GLU A 1 96 ? -8.714 -11.966 -8.434 1.00 96.94 96 GLU A C 1
ATOM 778 O O . GLU A 1 96 ? -7.824 -12.280 -7.641 1.00 96.94 96 GLU A O 1
ATOM 783 N N . GLY A 1 97 ? -9.994 -11.860 -8.075 1.00 96.31 97 GLY A N 1
ATOM 784 C CA . GLY A 1 97 ? -10.472 -12.135 -6.723 1.00 96.31 97 GLY A CA 1
ATOM 785 C C . GLY A 1 97 ? -10.302 -10.989 -5.725 1.00 96.31 97 GLY A C 1
ATOM 786 O O . GLY A 1 97 ? -10.718 -11.165 -4.586 1.00 96.31 97 GLY A O 1
ATOM 787 N N . TYR A 1 98 ? -9.758 -9.831 -6.117 1.00 96.19 98 TYR A N 1
ATOM 788 C CA . TYR A 1 98 ? -9.683 -8.632 -5.272 1.00 96.19 98 TYR A CA 1
ATOM 789 C C . TYR A 1 98 ? -10.640 -7.533 -5.742 1.00 96.19 98 TYR A C 1
ATOM 791 O O . TYR A 1 98 ? -10.915 -7.390 -6.931 1.00 96.19 98 TYR A O 1
ATOM 799 N N . ASN A 1 99 ? -11.103 -6.712 -4.799 1.00 93.44 99 ASN A N 1
ATOM 800 C CA . ASN A 1 99 ? -12.018 -5.597 -5.068 1.00 93.44 99 ASN A CA 1
ATOM 801 C C . ASN A 1 99 ? -11.294 -4.314 -5.516 1.00 93.44 99 ASN A C 1
ATOM 803 O O . ASN A 1 99 ? -11.913 -3.390 -6.034 1.00 93.44 99 ASN A O 1
ATOM 807 N N . GLY A 1 100 ? -9.975 -4.252 -5.328 1.00 93.38 100 GLY A N 1
ATOM 808 C CA . GLY A 1 100 ? -9.142 -3.116 -5.706 1.00 93.38 100 GLY A CA 1
ATOM 809 C C . GLY A 1 100 ? -7.694 -3.304 -5.264 1.00 93.38 100 GLY A C 1
ATOM 810 O O . GLY A 1 100 ? -7.329 -4.356 -4.740 1.00 93.38 100 GLY A O 1
ATOM 811 N N . ILE A 1 101 ? -6.862 -2.281 -5.464 1.00 94.62 101 ILE A N 1
ATOM 812 C CA . ILE A 1 101 ? -5.470 -2.257 -4.994 1.00 94.62 101 ILE A CA 1
ATOM 813 C C . ILE A 1 101 ? -5.333 -1.166 -3.934 1.00 94.62 101 ILE A C 1
ATOM 815 O O . ILE A 1 101 ? -5.725 -0.025 -4.171 1.00 94.62 101 ILE A O 1
ATOM 819 N N . LEU A 1 102 ? -4.749 -1.503 -2.782 1.00 95.69 102 LEU A N 1
ATOM 820 C CA . LEU A 1 102 ? -4.328 -0.525 -1.782 1.00 95.69 102 LEU A CA 1
ATOM 821 C C . LEU A 1 102 ? -2.802 -0.525 -1.731 1.00 95.69 102 LEU A C 1
ATOM 823 O O . LEU A 1 102 ? -2.186 -1.472 -1.244 1.00 95.69 102 LEU A O 1
ATOM 827 N N . TRP A 1 103 ? -2.199 0.551 -2.237 1.00 95.25 103 TRP A N 1
ATOM 828 C CA . TRP A 1 103 ? -0.752 0.746 -2.225 1.00 95.25 103 TRP A CA 1
ATOM 829 C C . TRP A 1 103 ? -0.345 1.647 -1.061 1.00 95.25 103 TRP A C 1
ATOM 831 O O . TRP A 1 103 ? -0.562 2.859 -1.093 1.00 95.25 103 TRP A O 1
ATOM 841 N N . PHE A 1 104 ? 0.215 1.045 -0.016 1.00 94.94 104 PHE A N 1
ATOM 842 C CA . PHE A 1 104 ? 0.741 1.754 1.140 1.00 94.94 104 PHE A CA 1
ATOM 843 C C . PHE A 1 104 ? 2.220 2.082 0.931 1.00 94.94 104 PHE A C 1
ATOM 845 O O . PHE A 1 104 ? 3.007 1.236 0.506 1.00 94.94 104 PHE A O 1
ATOM 852 N N . LEU A 1 105 ? 2.569 3.336 1.201 1.00 92.25 105 LEU A N 1
ATOM 853 C CA . LEU A 1 105 ? 3.888 3.914 0.978 1.00 92.25 105 LEU A CA 1
ATOM 854 C C . LEU A 1 105 ? 4.445 4.378 2.329 1.00 92.25 105 LEU A C 1
ATOM 856 O O . LEU A 1 105 ? 3.992 5.408 2.835 1.00 92.25 105 LEU A O 1
ATOM 860 N N . ASP A 1 106 ? 5.383 3.615 2.895 1.00 87.81 106 ASP A N 1
ATOM 861 C CA . ASP A 1 106 ? 6.052 3.899 4.182 1.00 87.81 106 ASP A CA 1
ATOM 862 C C . ASP A 1 106 ? 7.466 4.468 3.990 1.00 87.81 106 ASP A C 1
ATOM 864 O O . ASP A 1 106 ? 8.251 3.884 3.201 1.00 87.81 106 ASP A O 1
#